Protein AF-A0A6B3IGU4-F1 (afdb_monomer_lite)

Radius of gyration: 17.02 Å; chains: 1; bounding box: 38×42×51 Å

Foldseek 3Di:
DQDPVNVVVVVLVVQQDKDKDKDKDFDPDCVQVVVVVVVVVVLVVCQCWDWDQDPNRIKTWRGWAWDDADAAPDKTKTWTWIQDPPRATQTWIWMWDGHDRMIMIMIMHGRSSNPGDVDDDHHPRVVRHVVRVVSD

Secondary structure (DSSP, 8-state):
---HHHHHHHHHHHH--EEEEEEEEE-STTHHHHHHHHHHHHHHHTTT-EEEEETTEEEEEEEEEEE----SSEEEEEEEEEE-GGG-EEEEEEEEEEETTEEEEEEEEEHHHHSSS-------HHHHHHHHHHH-

pLDDT: mean 90.62, std 10.35, range [51.12, 98.44]

Sequence (136 aa):
DLTDGAAEDVLKAAFDVTSTFIALHSYEGTAGPDTFAALKKAAGECAGGFTATIAGEPQKVVSLTEEKVTGGDESAAWTVTAMGDGDDRVPTKLVALRKEGTVATFYSVNLAAMAGESMKFPVPAEVVAAQAKKLG

Structure (mmCIF, N/CA/C/O backbone):
data_AF-A0A6B3IGU4-F1
#
_entry.id   AF-A0A6B3IGU4-F1
#
loop_
_atom_site.group_PDB
_atom_site.id
_atom_site.type_symbol
_atom_site.label_atom_id
_atom_site.label_alt_id
_atom_site.label_comp_id
_atom_site.label_asym_id
_atom_site.label_entity_id
_atom_site.label_seq_id
_atom_site.pdbx_PDB_ins_code
_atom_site.Cartn_x
_atom_site.Cartn_y
_atom_site.Cartn_z
_atom_site.occupancy
_atom_site.B_iso_or_equiv
_atom_site.auth_seq_id
_atom_site.auth_comp_id
_atom_site.auth_asym_id
_atom_site.auth_atom_id
_atom_site.pdbx_PDB_model_num
ATOM 1 N N . ASP A 1 1 ? 10.093 -29.414 -28.852 1.00 51.12 1 ASP A N 1
ATOM 2 C CA . ASP A 1 1 ? 10.943 -28.377 -29.440 1.00 51.12 1 ASP A CA 1
ATOM 3 C C . ASP A 1 1 ? 10.228 -27.055 -29.229 1.00 51.12 1 ASP A C 1
ATOM 5 O O . ASP A 1 1 ? 9.249 -26.782 -29.914 1.00 51.12 1 ASP A O 1
ATOM 9 N N . LEU A 1 2 ? 10.556 -26.361 -28.140 1.00 52.22 2 LEU A N 1
ATOM 10 C CA . LEU A 1 2 ? 10.029 -25.024 -27.872 1.00 52.22 2 LEU A CA 1
ATOM 11 C C . LEU A 1 2 ? 11.107 -24.075 -28.376 1.00 52.22 2 LEU A C 1
ATOM 13 O O . LEU A 1 2 ? 12.216 -24.097 -27.857 1.00 52.22 2 LEU A O 1
ATOM 17 N N . THR A 1 3 ? 10.804 -23.299 -29.413 1.00 61.41 3 THR A N 1
ATOM 18 C CA . THR A 1 3 ? 11.662 -22.186 -29.834 1.00 61.41 3 THR A CA 1
ATOM 19 C C . THR A 1 3 ? 11.873 -21.262 -28.635 1.00 61.41 3 THR A C 1
ATOM 21 O O . THR A 1 3 ? 10.895 -21.013 -27.932 1.00 61.41 3 THR A O 1
ATOM 24 N N . ASP A 1 4 ? 13.085 -20.751 -28.411 1.00 67.19 4 ASP A N 1
ATOM 25 C CA . ASP A 1 4 ? 13.481 -20.053 -27.170 1.00 67.19 4 ASP A CA 1
ATOM 26 C C . ASP A 1 4 ? 12.445 -19.036 -26.643 1.00 67.19 4 ASP A C 1
ATOM 28 O O . ASP A 1 4 ? 12.115 -19.059 -25.460 1.00 67.19 4 ASP A O 1
ATOM 32 N N . GLY A 1 5 ? 11.803 -18.249 -27.517 1.00 67.88 5 GLY A N 1
ATOM 33 C CA . GLY A 1 5 ? 10.752 -17.301 -27.108 1.00 67.88 5 GLY A CA 1
ATOM 34 C C . GLY A 1 5 ? 9.492 -17.938 -26.491 1.00 67.88 5 GLY A C 1
ATOM 35 O O . GLY A 1 5 ? 8.912 -17.392 -25.561 1.00 67.88 5 GLY A O 1
ATOM 36 N N . ALA A 1 6 ? 9.088 -19.135 -26.927 1.00 74.44 6 ALA A N 1
ATOM 37 C CA . ALA A 1 6 ? 7.947 -19.847 -26.340 1.00 74.44 6 ALA A CA 1
ATOM 38 C C . ALA A 1 6 ? 8.273 -20.425 -24.952 1.00 74.44 6 ALA A C 1
ATOM 40 O O . ALA A 1 6 ? 7.376 -20.598 -24.129 1.00 74.44 6 ALA A O 1
ATOM 41 N N . ALA A 1 7 ? 9.545 -20.734 -24.684 1.00 77.94 7 ALA A N 1
ATOM 42 C CA . ALA A 1 7 ? 9.984 -21.166 -23.361 1.00 77.94 7 ALA A CA 1
ATOM 43 C C . ALA A 1 7 ? 10.017 -19.988 -22.371 1.00 77.94 7 ALA A C 1
ATOM 45 O O . ALA A 1 7 ? 9.580 -20.143 -21.229 1.00 77.94 7 ALA A O 1
ATOM 46 N N . GLU A 1 8 ? 10.462 -18.809 -22.815 1.00 74.12 8 GLU A N 1
ATOM 47 C CA . GLU A 1 8 ? 10.453 -17.576 -22.016 1.00 74.12 8 GLU A CA 1
ATOM 48 C C . GLU A 1 8 ? 9.030 -17.130 -21.653 1.00 74.12 8 GLU A C 1
ATOM 50 O O . GLU A 1 8 ? 8.762 -16.834 -20.487 1.00 74.12 8 GLU A O 1
ATOM 55 N N . ASP A 1 9 ? 8.091 -17.157 -22.601 1.00 78.31 9 ASP A N 1
ATOM 56 C CA . ASP A 1 9 ? 6.694 -16.777 -22.349 1.00 78.31 9 ASP A CA 1
ATOM 57 C C . ASP A 1 9 ? 6.001 -17.715 -21.348 1.00 78.31 9 ASP A C 1
ATOM 59 O O . ASP A 1 9 ? 5.285 -17.266 -20.449 1.00 78.31 9 ASP A O 1
ATOM 63 N N . VAL A 1 10 ? 6.244 -19.026 -21.457 1.00 82.00 10 VAL A N 1
ATOM 64 C CA . VAL A 1 10 ? 5.721 -20.017 -20.502 1.00 82.00 10 VAL A CA 1
ATOM 65 C C . VAL A 1 10 ? 6.303 -19.790 -19.107 1.00 82.00 10 VAL A C 1
ATOM 67 O O . VAL A 1 10 ? 5.578 -19.896 -18.115 1.00 82.00 10 VAL A O 1
ATOM 70 N N . LEU A 1 11 ? 7.589 -19.446 -19.016 1.00 77.56 11 LEU A N 1
ATOM 71 C CA . LEU A 1 11 ? 8.236 -19.144 -17.744 1.00 77.56 11 LEU A CA 1
ATOM 72 C C . LEU A 1 11 ? 7.666 -17.866 -17.113 1.00 77.56 11 LEU A C 1
ATOM 74 O O . LEU A 1 11 ? 7.335 -17.870 -15.928 1.00 77.56 11 LEU A O 1
ATOM 78 N N . LYS A 1 12 ? 7.479 -16.800 -17.901 1.00 74.62 12 LYS A N 1
ATOM 79 C CA . LYS A 1 12 ? 6.842 -15.553 -17.446 1.00 74.62 12 LYS A CA 1
ATOM 80 C C . LYS A 1 12 ? 5.432 -15.805 -16.923 1.00 74.62 12 LYS A C 1
ATOM 82 O O . LYS A 1 12 ? 5.109 -15.364 -15.825 1.00 74.62 12 LYS A O 1
ATOM 87 N N . ALA A 1 13 ? 4.624 -16.565 -17.661 1.00 80.75 13 ALA A N 1
ATOM 88 C CA . ALA A 1 13 ? 3.275 -16.926 -17.236 1.00 80.75 13 ALA A CA 1
ATOM 89 C C . ALA A 1 13 ? 3.271 -17.749 -15.936 1.00 80.75 13 ALA A C 1
ATOM 91 O O . ALA A 1 13 ? 2.414 -17.546 -15.081 1.00 80.75 13 ALA A O 1
ATOM 92 N N . ALA A 1 14 ? 4.243 -18.647 -15.750 1.00 82.50 14 ALA A N 1
ATOM 93 C CA . ALA A 1 14 ? 4.374 -19.420 -14.515 1.00 82.50 14 ALA A CA 1
ATOM 94 C C . ALA A 1 14 ? 4.743 -18.552 -13.295 1.00 82.50 14 ALA A C 1
ATOM 96 O O . ALA A 1 14 ? 4.377 -18.896 -12.170 1.00 82.50 14 ALA A O 1
ATOM 97 N N . PHE A 1 15 ? 5.448 -17.436 -13.509 1.00 83.25 15 PHE A N 1
ATOM 98 C CA . PHE A 1 15 ? 5.829 -16.482 -12.463 1.00 83.25 15 PHE A CA 1
ATOM 99 C C . PHE A 1 15 ? 4.899 -15.268 -12.346 1.00 83.25 15 PHE A C 1
ATOM 101 O O . PHE A 1 15 ? 5.122 -14.430 -11.468 1.00 83.25 15 PHE A O 1
ATOM 108 N N . ASP A 1 16 ? 3.838 -15.179 -13.152 1.00 87.00 16 ASP A N 1
ATOM 109 C CA . ASP A 1 16 ? 2.770 -14.185 -12.995 1.00 87.00 16 ASP A CA 1
ATOM 110 C C . ASP A 1 16 ? 1.884 -14.541 -11.787 1.00 87.00 16 ASP A C 1
ATOM 112 O O . ASP A 1 16 ? 0.722 -14.937 -11.882 1.00 87.00 16 ASP A O 1
ATOM 116 N N . VAL A 1 17 ? 2.498 -14.466 -10.608 1.00 87.31 17 VAL A N 1
ATOM 117 C CA . VAL A 1 17 ? 1.907 -14.802 -9.321 1.00 87.31 17 VAL A CA 1
ATOM 118 C C . VAL A 1 17 ? 2.063 -13.601 -8.406 1.00 87.31 17 VAL A C 1
ATOM 120 O O . VAL A 1 17 ? 3.174 -13.169 -8.084 1.00 87.31 17 VAL A O 1
ATOM 123 N N . THR A 1 18 ? 0.931 -13.078 -7.942 1.00 92.06 18 THR A N 1
ATOM 124 C CA . THR A 1 18 ? 0.903 -12.035 -6.919 1.00 92.06 18 THR A CA 1
ATOM 125 C C . THR A 1 18 ? 0.978 -12.662 -5.534 1.00 92.06 18 THR A C 1
ATOM 127 O O . THR A 1 18 ? 0.104 -13.428 -5.130 1.00 92.06 18 THR A O 1
ATOM 130 N N . SER A 1 19 ? 2.016 -12.301 -4.787 1.00 93.94 19 SER A N 1
ATOM 131 C CA . SER A 1 19 ? 2.146 -12.620 -3.366 1.00 93.94 19 SER A CA 1
ATOM 132 C C . SER A 1 19 ? 1.767 -11.404 -2.533 1.00 93.94 19 SER A C 1
ATOM 134 O O . SER A 1 19 ? 2.233 -10.300 -2.811 1.00 93.94 19 SER A O 1
ATOM 136 N N . THR A 1 20 ? 0.954 -11.607 -1.496 1.00 96.56 20 THR A N 1
ATOM 137 C CA . THR A 1 20 ? 0.505 -10.545 -0.587 1.00 96.56 20 THR A CA 1
ATOM 138 C C . THR A 1 20 ? 0.894 -10.883 0.847 1.00 96.56 20 THR A C 1
ATOM 140 O O . THR A 1 20 ? 0.441 -11.880 1.407 1.00 96.56 20 THR A O 1
ATOM 143 N N . PHE A 1 21 ? 1.700 -10.021 1.457 1.00 97.38 21 PHE A N 1
ATOM 144 C CA . PHE A 1 21 ? 1.951 -10.010 2.891 1.00 97.38 21 PHE A CA 1
ATOM 145 C C . PHE A 1 21 ? 0.900 -9.137 3.578 1.00 97.38 21 PHE A C 1
ATOM 147 O O . PHE A 1 21 ? 0.651 -8.013 3.142 1.00 97.38 21 PHE A O 1
ATOM 154 N N . ILE A 1 22 ? 0.282 -9.653 4.641 1.00 97.44 22 ILE A N 1
ATOM 155 C CA . ILE A 1 22 ? -0.771 -8.964 5.392 1.00 97.44 22 ILE A CA 1
ATOM 156 C C . ILE A 1 22 ? -0.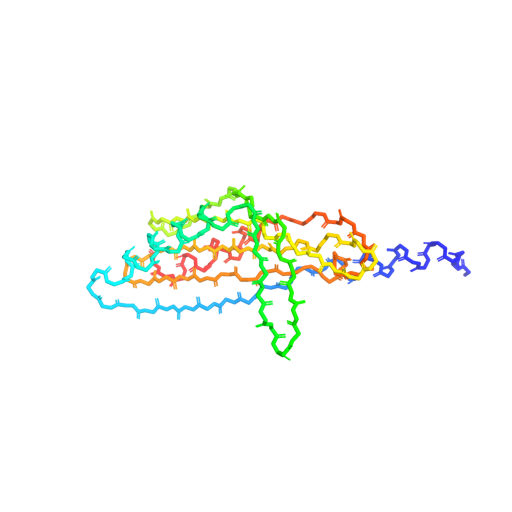299 -8.790 6.830 1.00 97.44 22 ILE A C 1
ATOM 158 O O . ILE A 1 22 ? 0.051 -9.775 7.482 1.00 97.44 22 ILE A O 1
ATOM 162 N N . ALA A 1 23 ? -0.348 -7.563 7.340 1.00 98.00 23 ALA A N 1
ATOM 163 C CA . ALA A 1 23 ? -0.147 -7.280 8.755 1.00 98.00 23 ALA A CA 1
ATOM 164 C C . ALA A 1 23 ? -1.413 -6.666 9.361 1.00 98.00 23 ALA A C 1
ATOM 166 O O . ALA A 1 23 ? -2.048 -5.797 8.763 1.00 98.00 23 ALA A O 1
ATOM 167 N N . LEU A 1 24 ? -1.785 -7.139 10.552 1.00 97.50 24 LEU A N 1
ATOM 168 C CA . LEU A 1 24 ? -2.916 -6.636 11.327 1.00 97.50 24 LEU A CA 1
ATOM 169 C C . LEU A 1 24 ? -2.391 -5.933 12.570 1.00 97.50 24 LEU A C 1
ATOM 171 O O . LEU A 1 24 ? -1.648 -6.521 13.355 1.00 97.50 24 LEU A O 1
ATOM 175 N N . HIS A 1 25 ? -2.805 -4.686 12.747 1.00 97.06 25 HIS A N 1
ATOM 176 C CA . HIS A 1 25 ? -2.406 -3.848 13.865 1.00 97.06 25 HIS A CA 1
ATOM 177 C C . HIS A 1 25 ? -3.662 -3.429 14.622 1.00 97.06 25 HIS A C 1
ATOM 179 O O . HIS A 1 25 ? -4.481 -2.672 14.101 1.00 97.06 25 HIS A O 1
ATOM 185 N N . SER A 1 26 ? -3.836 -3.949 15.832 1.00 96.25 26 SER A N 1
ATOM 186 C CA . SER A 1 26 ? -4.951 -3.580 16.703 1.00 96.25 26 SER A CA 1
ATOM 187 C C . SER A 1 26 ? -4.535 -2.444 17.624 1.00 96.25 26 SER A C 1
ATOM 189 O O . SER A 1 26 ? -3.495 -2.521 18.278 1.00 96.25 26 SER A O 1
ATOM 191 N N . TYR A 1 27 ? -5.358 -1.403 17.675 1.00 96.38 27 TYR A N 1
ATOM 192 C CA . TYR A 1 27 ? -5.131 -0.223 18.494 1.00 96.38 27 TYR A CA 1
ATOM 193 C C . TYR A 1 27 ? -6.292 0.008 19.457 1.00 96.38 27 TYR A C 1
ATOM 195 O O . TYR A 1 27 ? -7.442 -0.328 19.168 1.00 96.38 27 TYR A O 1
ATOM 203 N N . GLU A 1 28 ? -5.986 0.637 20.587 1.00 93.50 28 GLU A N 1
ATOM 204 C CA . GLU A 1 28 ? -6.983 1.108 21.544 1.00 93.50 28 GLU A CA 1
ATOM 205 C C . GLU A 1 28 ? -7.417 2.545 21.226 1.00 93.50 28 GLU A C 1
ATOM 207 O O . GLU A 1 28 ? -6.639 3.360 20.719 1.00 93.50 28 GLU A O 1
ATOM 212 N N . GLY A 1 29 ? -8.668 2.873 21.557 1.00 92.56 29 GLY A N 1
ATOM 213 C CA . GLY A 1 29 ? -9.205 4.227 21.419 1.00 92.56 29 GLY A CA 1
ATOM 214 C C . GLY A 1 29 ? -9.089 4.778 19.994 1.00 92.56 29 GLY A C 1
ATOM 215 O O . GLY A 1 29 ? -9.463 4.120 19.024 1.00 92.56 29 GLY A O 1
ATOM 216 N N . THR A 1 30 ? -8.583 6.006 19.865 1.00 92.62 30 THR A N 1
ATOM 217 C CA . THR A 1 30 ? -8.459 6.695 18.569 1.00 92.62 30 THR A CA 1
ATOM 218 C C . THR A 1 30 ? -7.187 6.341 17.804 1.00 92.62 30 THR A C 1
ATOM 220 O O . THR A 1 30 ? -7.070 6.714 16.640 1.00 92.62 30 THR A O 1
ATOM 223 N N . ALA A 1 31 ? -6.256 5.578 18.390 1.00 96.56 31 ALA A N 1
ATOM 224 C CA . ALA A 1 31 ? -4.954 5.334 17.772 1.00 96.56 31 ALA A CA 1
ATOM 225 C C . ALA A 1 31 ? -5.050 4.569 16.437 1.00 96.56 31 ALA A C 1
ATOM 227 O O . ALA A 1 31 ? -4.202 4.762 15.569 1.00 96.56 31 ALA A O 1
ATOM 228 N N . GLY A 1 32 ? -6.096 3.761 16.224 1.00 96.06 32 GLY A N 1
ATOM 229 C CA . GLY A 1 32 ? -6.372 3.120 14.932 1.00 96.06 32 GLY A CA 1
ATOM 230 C C . GLY A 1 32 ? -6.734 4.137 13.838 1.00 96.06 32 GLY A C 1
ATOM 231 O O . GLY A 1 32 ? -6.004 4.239 12.848 1.00 96.06 32 GLY A O 1
ATOM 232 N N . PRO A 1 33 ? -7.823 4.919 14.004 1.00 96.31 33 PRO A N 1
ATOM 233 C CA . PRO A 1 33 ? -8.150 6.052 13.132 1.00 96.31 33 PRO A CA 1
ATOM 234 C C . PRO A 1 33 ? -6.988 7.024 12.894 1.00 96.31 33 PRO A C 1
ATOM 236 O O . PRO A 1 33 ? -6.705 7.356 11.741 1.00 96.31 33 PRO A O 1
ATOM 239 N N . ASP A 1 34 ? -6.275 7.416 13.950 1.00 97.38 34 ASP A N 1
ATOM 240 C CA . ASP A 1 34 ? -5.153 8.356 13.863 1.00 97.38 34 ASP A CA 1
ATOM 241 C C . ASP A 1 34 ? -3.991 7.766 13.048 1.00 97.38 34 ASP A C 1
ATOM 243 O O . ASP A 1 34 ? -3.441 8.436 12.171 1.00 97.38 34 ASP A O 1
ATOM 247 N N . THR A 1 35 ? -3.665 6.484 13.258 1.00 97.44 35 THR A N 1
ATOM 248 C CA . THR A 1 35 ? -2.637 5.775 12.476 1.00 97.44 35 THR A CA 1
ATOM 249 C C . THR A 1 35 ? -3.025 5.688 11.002 1.00 97.44 35 THR A C 1
ATOM 251 O O . THR A 1 35 ? -2.201 5.955 10.126 1.00 97.44 35 THR A O 1
ATOM 254 N N . PHE A 1 36 ? -4.281 5.348 10.702 1.00 97.94 36 PHE A N 1
ATOM 255 C CA . PHE A 1 36 ? -4.758 5.263 9.322 1.00 97.94 36 PHE A CA 1
ATOM 256 C C . PHE A 1 36 ? -4.715 6.629 8.617 1.00 97.94 36 PHE A C 1
ATOM 258 O O . PHE A 1 36 ? -4.271 6.730 7.469 1.00 97.94 36 PHE A O 1
ATOM 265 N N . ALA A 1 37 ? -5.127 7.696 9.305 1.00 97.94 37 ALA A N 1
ATOM 266 C CA . ALA A 1 37 ? -5.051 9.058 8.787 1.00 97.94 37 ALA A CA 1
ATOM 267 C C . ALA A 1 37 ? -3.599 9.504 8.551 1.00 97.94 37 ALA A C 1
ATOM 269 O O . ALA A 1 37 ? -3.293 10.056 7.489 1.00 97.94 37 ALA A O 1
ATOM 270 N N . ALA A 1 38 ? -2.699 9.218 9.496 1.00 98.06 38 ALA A N 1
ATOM 271 C CA . ALA A 1 38 ? -1.277 9.516 9.369 1.00 98.06 38 ALA A CA 1
ATOM 272 C C . ALA A 1 38 ? -0.642 8.781 8.179 1.00 98.06 38 ALA A C 1
ATOM 274 O O . ALA A 1 38 ? 0.112 9.391 7.422 1.00 98.06 38 ALA A O 1
ATOM 275 N N . LEU A 1 39 ? -1.000 7.512 7.957 1.00 96.75 39 LEU A N 1
ATOM 276 C CA . LEU A 1 39 ? -0.521 6.737 6.812 1.00 96.75 39 LEU A CA 1
ATOM 277 C C . LEU A 1 39 ? -0.965 7.352 5.476 1.00 96.75 39 LEU A C 1
ATOM 279 O O . LEU A 1 39 ? -0.137 7.525 4.583 1.00 96.75 39 LEU A O 1
ATOM 283 N N . LYS A 1 40 ? -2.243 7.740 5.345 1.00 97.81 40 LYS A N 1
ATOM 284 C CA . LYS A 1 40 ? -2.742 8.436 4.141 1.00 97.81 40 LYS A CA 1
ATOM 285 C C . LYS A 1 40 ? -2.010 9.759 3.907 1.00 97.81 40 LYS A C 1
ATOM 287 O O . LYS A 1 40 ? -1.614 10.050 2.781 1.00 97.81 40 LYS A O 1
ATOM 292 N N . LYS A 1 41 ? -1.808 10.547 4.969 1.00 98.12 41 LYS A N 1
ATOM 293 C CA . LYS A 1 41 ? -1.068 11.814 4.897 1.00 98.12 41 LYS A CA 1
ATOM 294 C C . LYS A 1 41 ? 0.360 11.590 4.403 1.00 98.12 41 LYS A C 1
ATOM 296 O O . LYS A 1 41 ? 0.781 12.262 3.468 1.00 98.12 41 LYS A O 1
ATOM 301 N N . ALA A 1 42 ? 1.060 10.611 4.975 1.00 97.25 42 ALA A N 1
ATOM 302 C CA . ALA A 1 42 ? 2.415 10.258 4.571 1.00 97.25 42 ALA A CA 1
ATOM 303 C C . ALA A 1 42 ? 2.476 9.816 3.102 1.00 97.25 42 ALA A C 1
ATOM 305 O O . ALA A 1 42 ? 3.355 10.260 2.372 1.00 97.25 42 ALA A O 1
ATOM 306 N N . ALA A 1 43 ? 1.520 9.008 2.632 1.00 96.56 43 ALA A N 1
ATOM 307 C CA . ALA A 1 43 ? 1.469 8.607 1.227 1.00 96.56 43 ALA A CA 1
ATOM 308 C C . ALA A 1 43 ? 1.326 9.813 0.278 1.00 96.56 43 ALA A C 1
ATOM 310 O O . ALA A 1 43 ? 1.989 9.854 -0.757 1.00 96.56 43 ALA A O 1
ATOM 311 N N . GLY A 1 44 ? 0.520 10.813 0.655 1.00 97.00 44 GLY A N 1
ATOM 312 C CA . GLY A 1 44 ? 0.395 12.068 -0.091 1.00 97.00 44 GLY A CA 1
ATOM 313 C C . GLY A 1 44 ? 1.672 12.916 -0.068 1.00 97.00 44 GLY A C 1
ATOM 314 O O . GLY A 1 44 ? 2.099 13.417 -1.106 1.00 97.00 44 GLY A O 1
ATOM 315 N N . GLU A 1 45 ? 2.321 13.041 1.090 1.00 97.81 45 GLU A N 1
ATOM 316 C CA . GLU A 1 45 ? 3.592 13.771 1.235 1.00 97.81 45 GLU A CA 1
ATOM 317 C C . GLU A 1 45 ? 4.741 13.093 0.471 1.00 97.81 45 GLU A C 1
ATOM 319 O O . GLU A 1 45 ? 5.599 13.769 -0.097 1.00 97.81 45 GLU A O 1
ATOM 324 N N . CYS A 1 46 ? 4.729 11.762 0.396 1.00 97.06 46 CYS A N 1
ATOM 325 C CA . CYS A 1 46 ? 5.710 10.953 -0.324 1.00 97.06 46 CYS A CA 1
ATOM 326 C C . CYS A 1 46 ? 5.366 10.728 -1.807 1.00 97.06 46 CYS A C 1
ATOM 328 O O . CYS A 1 46 ? 6.116 10.032 -2.494 1.00 97.06 46 CYS A O 1
ATOM 330 N N . ALA A 1 47 ? 4.273 11.298 -2.331 1.00 97.00 47 ALA A N 1
ATOM 331 C CA . ALA A 1 47 ? 3.778 11.008 -3.682 1.00 97.00 47 ALA A CA 1
ATOM 332 C C . ALA A 1 47 ? 4.814 11.260 -4.793 1.00 97.00 47 ALA A C 1
ATOM 334 O O . ALA A 1 47 ? 4.870 10.511 -5.770 1.00 97.00 47 ALA A O 1
ATOM 335 N N . GLY A 1 48 ? 5.669 12.274 -4.612 1.00 95.56 48 GLY A N 1
ATOM 336 C CA . GLY A 1 48 ? 6.753 12.634 -5.534 1.00 95.56 48 GLY A CA 1
ATOM 337 C C . GLY A 1 48 ? 7.996 11.736 -5.472 1.00 95.56 48 GLY A C 1
ATOM 338 O O . GLY A 1 48 ? 8.962 12.000 -6.187 1.00 95.56 48 GLY A O 1
ATOM 339 N N . GLY A 1 49 ? 7.985 10.699 -4.633 1.00 96.31 49 GLY A N 1
ATOM 340 C CA . GLY A 1 49 ? 9.116 9.805 -4.418 1.00 96.31 49 GLY A CA 1
ATOM 341 C C . GLY A 1 49 ? 10.028 10.231 -3.267 1.00 96.31 49 GLY A C 1
ATOM 342 O O . GLY A 1 49 ? 9.938 11.330 -2.722 1.00 96.31 49 GLY A O 1
ATOM 343 N N . PHE A 1 50 ? 10.900 9.311 -2.872 1.00 96.75 50 PHE A N 1
ATOM 344 C CA . PHE A 1 50 ? 11.876 9.467 -1.798 1.00 96.75 50 PHE A CA 1
ATOM 345 C C . PHE A 1 50 ? 12.970 8.402 -1.940 1.00 96.75 50 PHE A C 1
ATOM 347 O O . PHE A 1 50 ? 12.801 7.404 -2.639 1.00 96.75 50 PHE A O 1
ATOM 354 N N . THR A 1 51 ? 14.088 8.581 -1.244 1.00 96.31 51 THR A N 1
ATOM 355 C CA . THR A 1 51 ? 15.110 7.536 -1.102 1.00 96.31 51 THR A CA 1
ATOM 356 C C . THR A 1 51 ? 15.069 7.007 0.324 1.00 96.31 51 THR A C 1
ATOM 358 O O . THR A 1 51 ? 15.051 7.796 1.268 1.00 96.31 51 THR A O 1
ATOM 361 N N . ALA A 1 52 ? 15.062 5.686 0.485 1.00 92.94 52 ALA A N 1
ATOM 362 C CA . ALA A 1 52 ? 15.127 5.022 1.783 1.00 92.94 52 ALA A CA 1
ATOM 363 C C . ALA A 1 52 ? 16.273 4.010 1.804 1.00 92.94 52 ALA A C 1
ATOM 365 O O . ALA A 1 52 ? 16.571 3.398 0.787 1.00 92.94 52 ALA A O 1
ATOM 366 N N . THR A 1 53 ? 16.901 3.803 2.958 1.00 94.62 53 THR A N 1
ATOM 367 C CA . THR A 1 53 ? 17.899 2.740 3.131 1.00 94.62 53 THR A CA 1
ATOM 368 C C . THR A 1 53 ? 17.204 1.469 3.608 1.00 94.62 53 THR A C 1
ATOM 370 O O . THR A 1 53 ? 16.645 1.446 4.705 1.00 94.62 53 THR A O 1
ATOM 373 N N . ILE A 1 54 ? 17.242 0.411 2.801 1.00 88.62 54 ILE A N 1
ATOM 374 C CA . ILE A 1 54 ? 16.640 -0.891 3.099 1.00 88.62 54 ILE A CA 1
ATOM 375 C C . ILE A 1 54 ? 17.768 -1.916 3.181 1.00 88.62 54 ILE A C 1
ATOM 377 O O . ILE A 1 54 ? 18.526 -2.082 2.235 1.00 88.62 54 ILE A O 1
ATOM 381 N N . ALA A 1 55 ? 17.899 -2.587 4.329 1.00 91.94 55 ALA A N 1
ATOM 382 C CA . ALA A 1 55 ? 18.958 -3.574 4.576 1.00 91.94 55 ALA A CA 1
ATOM 383 C C . ALA A 1 55 ? 20.392 -3.062 4.290 1.00 91.94 55 ALA A C 1
ATOM 385 O O . ALA A 1 55 ? 21.264 -3.831 3.908 1.00 91.94 55 ALA A O 1
ATOM 386 N N . GLY A 1 56 ? 20.635 -1.764 4.502 1.00 93.81 56 GLY A N 1
ATOM 387 C CA . GLY A 1 56 ? 21.930 -1.119 4.258 1.00 93.81 56 GLY A CA 1
ATOM 388 C C . GLY A 1 56 ? 22.083 -0.500 2.867 1.00 93.81 56 GLY A C 1
ATOM 389 O O . GLY A 1 56 ? 22.952 0.349 2.695 1.00 93.81 56 GLY A O 1
ATOM 390 N N . GLU A 1 57 ? 21.195 -0.819 1.924 1.00 93.06 57 GLU A N 1
ATOM 391 C CA . GLU A 1 57 ? 21.275 -0.344 0.541 1.00 93.06 57 GLU A CA 1
ATOM 392 C C . GLU A 1 57 ? 20.270 0.785 0.258 1.00 93.06 57 GLU A C 1
ATOM 394 O O . GLU A 1 57 ? 19.126 0.736 0.728 1.00 93.06 57 GLU A O 1
ATOM 399 N N . PRO A 1 58 ? 20.657 1.834 -0.491 1.00 93.50 58 PRO A N 1
ATOM 400 C CA . PRO A 1 58 ? 19.733 2.884 -0.893 1.00 93.50 58 PRO A CA 1
ATOM 401 C C . PRO A 1 58 ? 18.742 2.366 -1.945 1.00 93.50 58 PRO A C 1
ATOM 403 O O . PRO A 1 58 ? 19.114 2.018 -3.059 1.00 93.50 58 PRO A O 1
ATOM 406 N N . GLN A 1 59 ? 17.456 2.402 -1.616 1.00 93.56 59 GLN A N 1
ATOM 407 C CA . GLN A 1 59 ? 16.341 2.109 -2.510 1.00 93.56 59 GLN A CA 1
ATOM 408 C C . GLN A 1 59 ? 15.659 3.424 -2.905 1.00 93.56 59 GLN A C 1
ATOM 410 O O . GLN A 1 59 ? 15.191 4.182 -2.045 1.00 93.56 59 GLN A O 1
ATOM 415 N N . LYS A 1 60 ? 15.573 3.707 -4.207 1.00 95.94 60 LYS A N 1
ATOM 416 C CA . LYS A 1 60 ? 14.885 4.900 -4.716 1.00 95.94 60 LYS A CA 1
ATOM 417 C C . LYS A 1 60 ? 13.436 4.578 -5.062 1.00 95.94 60 LYS A C 1
ATOM 419 O O . LYS A 1 60 ? 13.173 3.820 -5.989 1.00 95.94 60 LYS A O 1
ATOM 424 N N . VAL A 1 61 ? 12.502 5.223 -4.376 1.00 95.75 61 VAL A N 1
ATOM 425 C CA . VAL A 1 61 ? 11.082 5.263 -4.735 1.00 95.75 61 VAL A CA 1
ATOM 426 C C . VAL A 1 61 ? 10.837 6.509 -5.577 1.00 95.75 61 VAL A C 1
ATOM 428 O O . VAL A 1 61 ? 11.174 7.617 -5.170 1.00 95.75 61 VAL A O 1
ATOM 431 N N . VAL A 1 62 ? 10.269 6.348 -6.768 1.00 96.12 62 VAL A N 1
ATOM 432 C CA . VAL A 1 62 ? 10.057 7.455 -7.716 1.00 96.12 62 VAL A CA 1
ATOM 433 C C . VAL A 1 62 ? 8.642 8.004 -7.701 1.00 96.12 62 VAL A C 1
ATOM 435 O O . VAL A 1 62 ? 8.443 9.143 -8.111 1.00 96.12 62 VAL A O 1
ATOM 438 N N . SER A 1 63 ? 7.664 7.219 -7.255 1.00 96.06 63 SER A N 1
ATOM 439 C CA . SER A 1 63 ? 6.292 7.700 -7.120 1.00 96.06 63 SER A CA 1
ATOM 440 C C . SER A 1 63 ? 5.447 6.817 -6.217 1.00 96.06 63 SER A C 1
ATOM 442 O O . SER A 1 63 ? 5.672 5.607 -6.103 1.00 96.06 63 SER A O 1
ATOM 444 N N . LEU A 1 64 ? 4.433 7.436 -5.616 1.00 97.50 64 LEU A N 1
ATOM 445 C CA . LEU A 1 64 ? 3.274 6.753 -5.057 1.00 97.50 64 LEU A CA 1
ATOM 446 C C . LEU A 1 64 ? 2.037 7.275 -5.782 1.00 97.50 64 LEU A C 1
ATOM 448 O O . LEU A 1 64 ? 1.765 8.472 -5.777 1.00 97.50 64 LEU A O 1
ATOM 452 N N . THR A 1 65 ? 1.306 6.384 -6.443 1.00 96.81 65 THR A N 1
ATOM 453 C CA . THR A 1 65 ? 0.079 6.726 -7.177 1.00 96.81 65 THR A CA 1
ATOM 454 C C . THR A 1 65 ? -1.109 6.078 -6.497 1.00 96.81 65 THR A C 1
ATOM 456 O O . THR A 1 65 ? -1.078 4.873 -6.268 1.00 96.81 65 THR A O 1
ATOM 459 N N . GLU A 1 66 ? -2.142 6.852 -6.175 1.00 97.38 66 GLU A N 1
ATOM 460 C CA . GLU A 1 66 ? -3.366 6.313 -5.577 1.00 97.38 66 GLU A CA 1
ATOM 461 C C . GLU A 1 66 ? -4.061 5.305 -6.498 1.00 97.38 66 GLU A C 1
ATOM 463 O O . GLU A 1 66 ? -4.114 5.460 -7.719 1.00 97.38 66 GLU A O 1
ATOM 468 N N . GLU A 1 67 ? -4.617 4.274 -5.879 1.00 97.56 67 GLU A N 1
ATOM 469 C CA . GLU A 1 67 ? -5.370 3.201 -6.511 1.00 97.56 67 GLU A CA 1
ATOM 470 C C . GLU A 1 67 ? -6.745 3.081 -5.854 1.00 97.56 67 GLU A C 1
ATOM 472 O O . GLU A 1 67 ? -6.957 3.462 -4.699 1.00 97.56 67 GLU A O 1
ATOM 477 N N . LYS A 1 68 ? -7.698 2.501 -6.584 1.00 95.38 68 LYS A N 1
ATOM 478 C CA . LYS A 1 68 ? -9.036 2.249 -6.043 1.00 95.38 68 LYS A CA 1
ATOM 479 C C . LYS A 1 68 ? -9.058 0.945 -5.259 1.00 95.38 68 LYS A C 1
ATOM 481 O O . LYS A 1 68 ? -8.612 -0.092 -5.743 1.00 95.38 68 LYS A O 1
ATOM 486 N N . VAL A 1 69 ? -9.650 0.993 -4.073 1.00 95.94 69 VAL A N 1
ATOM 487 C CA . VAL A 1 69 ? -9.912 -0.177 -3.238 1.00 95.94 69 VAL A CA 1
ATOM 488 C C . VAL A 1 69 ? -11.112 0.098 -2.336 1.00 95.94 69 VAL A C 1
ATOM 490 O O . VAL A 1 69 ? -11.422 1.252 -2.040 1.00 95.94 69 VAL A O 1
ATOM 493 N N . THR A 1 70 ? -11.778 -0.961 -1.895 1.00 94.06 70 THR A N 1
ATOM 494 C CA . THR A 1 70 ? -12.883 -0.899 -0.936 1.00 94.06 70 THR A CA 1
ATOM 495 C C . THR A 1 70 ? -12.701 -1.973 0.128 1.00 94.06 70 THR A C 1
ATOM 497 O O . THR A 1 70 ? -12.324 -3.099 -0.200 1.00 94.06 70 THR A O 1
ATOM 500 N N . GLY A 1 71 ? -13.021 -1.659 1.380 1.00 91.75 71 GLY A N 1
ATOM 501 C CA . GLY A 1 71 ? -13.039 -2.614 2.487 1.00 91.75 71 GLY A CA 1
ATOM 502 C C . GLY A 1 71 ? -12.974 -1.907 3.839 1.00 91.75 71 GLY A C 1
ATOM 503 O O . GLY A 1 71 ? -12.466 -0.795 3.926 1.00 91.75 71 GLY A O 1
ATOM 504 N N . GLY A 1 72 ? -13.473 -2.556 4.892 1.00 93.44 72 GLY A N 1
ATOM 505 C CA . GLY A 1 72 ? -13.530 -1.959 6.228 1.00 93.44 72 GLY A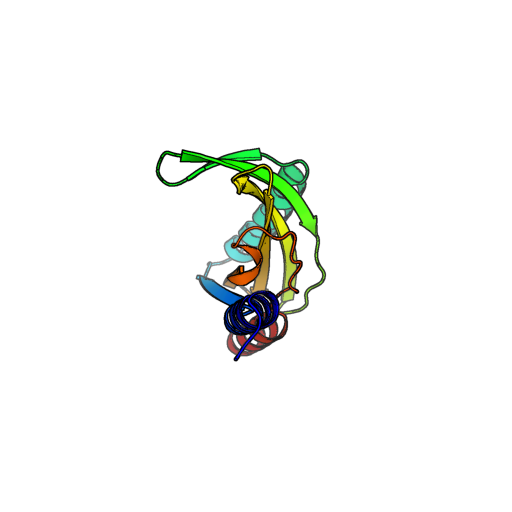 CA 1
ATOM 506 C C . GLY A 1 72 ? -14.449 -0.734 6.299 1.00 93.44 72 GLY A C 1
ATOM 507 O O . GLY A 1 72 ? -15.352 -0.575 5.479 1.00 93.44 72 GLY A O 1
ATOM 508 N N . ASP A 1 73 ? -14.211 0.118 7.294 1.00 95.81 73 ASP A N 1
ATOM 509 C CA . ASP A 1 73 ? -14.877 1.418 7.443 1.00 95.81 73 ASP A CA 1
ATOM 510 C C . ASP A 1 73 ? -14.217 2.475 6.544 1.00 95.81 73 ASP A C 1
ATOM 512 O O . ASP A 1 73 ? -14.875 3.377 6.029 1.00 95.81 73 ASP A O 1
ATOM 516 N N . GLU A 1 74 ? -12.902 2.357 6.357 1.00 96.62 74 GLU A N 1
ATOM 517 C CA . GLU A 1 74 ? -12.105 3.183 5.458 1.00 96.62 74 GLU A CA 1
ATOM 518 C C . GLU A 1 74 ? -11.037 2.330 4.773 1.00 96.62 74 GLU A C 1
ATOM 520 O O . GLU A 1 74 ? -10.471 1.421 5.380 1.00 96.62 74 GLU A O 1
ATOM 525 N N . SER A 1 75 ? -10.689 2.672 3.533 1.00 97.69 75 SER A N 1
ATOM 526 C CA . SER A 1 75 ? -9.607 2.018 2.801 1.00 97.69 75 SER A CA 1
ATOM 527 C C . SER A 1 75 ? -8.884 2.979 1.869 1.00 97.69 75 SER A C 1
ATOM 529 O O . SER A 1 75 ? -9.478 3.926 1.358 1.00 97.69 75 SER A O 1
ATOM 531 N N . ALA A 1 76 ? -7.603 2.717 1.639 1.00 98.25 76 ALA A 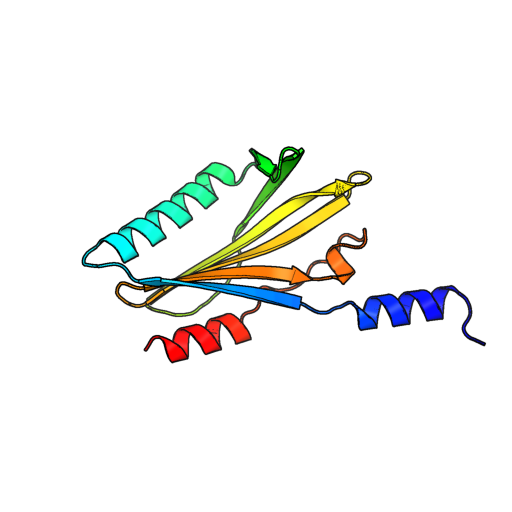N 1
ATOM 532 C CA . ALA A 1 76 ? -6.765 3.431 0.690 1.00 98.25 76 ALA A CA 1
ATOM 533 C C . ALA A 1 76 ? -5.753 2.461 0.072 1.00 98.25 76 ALA A C 1
ATOM 535 O O . ALA A 1 76 ? -5.323 1.502 0.717 1.00 98.25 76 ALA A O 1
ATOM 536 N N . ALA A 1 77 ? -5.391 2.689 -1.185 1.00 98.38 77 ALA A N 1
ATOM 537 C CA . ALA A 1 77 ? -4.409 1.879 -1.886 1.00 98.38 77 ALA A CA 1
ATOM 538 C C . ALA A 1 77 ? -3.499 2.755 -2.734 1.00 98.38 77 ALA A C 1
ATOM 540 O O . ALA A 1 77 ? -3.899 3.823 -3.195 1.00 98.38 77 ALA A O 1
ATOM 541 N N . TRP A 1 78 ? -2.283 2.268 -2.955 1.00 98.25 78 TRP A N 1
ATOM 542 C CA . TRP A 1 78 ? -1.271 2.937 -3.749 1.00 98.25 78 TRP A CA 1
ATOM 543 C C . TRP A 1 78 ? -0.455 1.931 -4.552 1.00 98.25 78 TRP A C 1
ATOM 545 O O . TRP A 1 78 ? -0.129 0.839 -4.079 1.00 98.25 78 TRP A O 1
ATOM 555 N N . THR A 1 79 ? -0.054 2.340 -5.749 1.00 97.00 79 THR A N 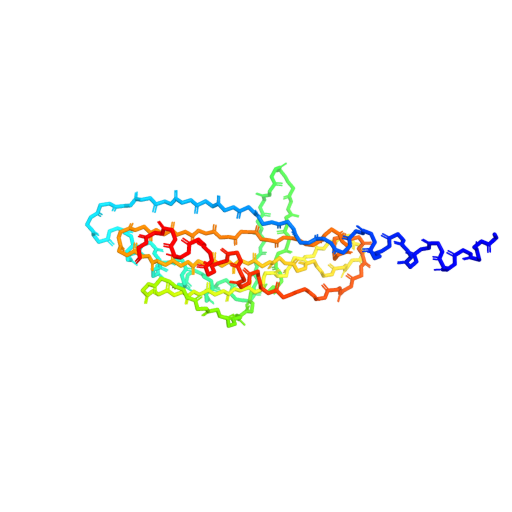1
ATOM 556 C CA . THR A 1 79 ? 1.109 1.782 -6.432 1.00 97.00 79 THR A CA 1
ATOM 557 C C . THR A 1 79 ? 2.339 2.562 -6.008 1.00 97.00 79 THR A C 1
ATOM 559 O O . THR A 1 79 ? 2.470 3.739 -6.344 1.00 97.00 79 THR A O 1
ATOM 562 N N . VAL A 1 80 ? 3.248 1.897 -5.305 1.00 95.69 80 VAL A N 1
ATOM 563 C CA . VAL A 1 80 ? 4.600 2.395 -5.044 1.00 95.69 80 VAL A CA 1
ATOM 564 C C . VAL A 1 80 ? 5.483 1.949 -6.197 1.00 95.69 80 VAL A C 1
ATOM 566 O O . VAL A 1 80 ? 5.523 0.760 -6.500 1.00 95.69 80 VAL A O 1
ATOM 569 N N . THR A 1 81 ? 6.185 2.876 -6.837 1.00 94.00 81 THR A N 1
ATOM 570 C CA . THR A 1 81 ? 7.131 2.544 -7.909 1.00 94.00 81 THR A CA 1
ATOM 571 C C . THR A 1 81 ? 8.547 2.808 -7.428 1.00 94.00 81 THR A C 1
ATOM 573 O O . THR A 1 81 ? 8.881 3.953 -7.121 1.00 94.00 81 THR A O 1
ATOM 576 N N . ALA A 1 82 ? 9.373 1.769 -7.368 1.00 92.50 82 ALA A N 1
ATOM 577 C CA . ALA A 1 82 ? 10.799 1.872 -7.071 1.00 92.50 82 ALA A CA 1
ATOM 57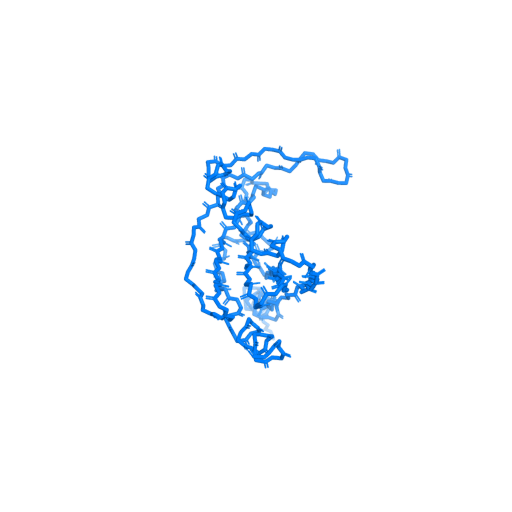8 C C . ALA A 1 82 ? 11.642 1.730 -8.344 1.00 92.50 82 ALA A C 1
ATOM 580 O O . ALA A 1 82 ? 11.173 1.179 -9.340 1.00 92.50 82 ALA A O 1
ATOM 581 N N . MET A 1 83 ? 12.872 2.240 -8.311 1.00 91.31 83 MET A N 1
ATOM 582 C CA . MET A 1 83 ? 13.884 1.911 -9.314 1.00 91.31 83 MET A CA 1
ATOM 583 C C . MET A 1 83 ? 14.499 0.557 -8.970 1.00 91.31 83 MET A C 1
ATOM 585 O O . MET A 1 83 ? 14.981 0.384 -7.852 1.00 91.31 83 MET A O 1
ATOM 589 N N . GLY A 1 84 ? 14.462 -0.369 -9.921 1.00 84.94 84 GLY A N 1
ATOM 590 C CA . GLY A 1 84 ? 15.243 -1.598 -9.913 1.00 84.94 84 GLY A CA 1
ATOM 591 C C . GLY A 1 84 ? 16.554 -1.431 -10.679 1.00 84.94 84 GLY A C 1
ATOM 592 O O . GLY A 1 84 ? 17.003 -0.312 -10.951 1.00 84.94 84 GLY A O 1
ATOM 593 N N . ASP A 1 85 ? 17.155 -2.559 -11.040 1.00 79.50 85 ASP A N 1
ATOM 594 C CA . ASP A 1 85 ? 18.359 -2.591 -11.866 1.00 79.50 85 ASP A CA 1
ATOM 595 C C . ASP A 1 85 ? 18.073 -2.067 -13.284 1.00 79.50 85 ASP A C 1
ATOM 597 O O . ASP A 1 85 ? 16.945 -2.113 -13.764 1.00 79.50 85 ASP A O 1
ATOM 601 N N . GLY A 1 86 ? 19.090 -1.532 -13.966 1.00 78.69 86 GLY A N 1
ATOM 602 C CA . GLY A 1 86 ? 18.973 -1.168 -15.387 1.00 78.69 86 GLY A CA 1
ATOM 603 C C . GLY A 1 86 ? 17.928 -0.093 -15.724 1.00 78.69 86 GLY A C 1
ATOM 604 O O . GLY A 1 86 ? 17.471 -0.046 -16.860 1.00 78.69 86 GLY A O 1
ATOM 605 N N . ASP A 1 87 ? 17.574 0.767 -14.762 1.00 81.69 87 ASP A N 1
ATOM 606 C CA . ASP A 1 87 ? 16.496 1.769 -14.838 1.00 81.69 87 ASP A CA 1
ATOM 607 C C . ASP A 1 87 ? 15.061 1.202 -14.840 1.00 81.69 87 ASP A C 1
ATOM 609 O O . ASP A 1 87 ? 14.094 1.933 -15.108 1.00 81.69 87 ASP A O 1
ATOM 613 N N . ASP A 1 88 ? 14.889 -0.067 -14.466 1.00 86.06 88 ASP A N 1
ATOM 614 C CA . ASP A 1 88 ? 13.571 -0.684 -14.388 1.00 86.06 88 ASP A CA 1
ATOM 615 C C . ASP A 1 88 ? 12.691 -0.035 -13.322 1.00 86.06 88 ASP A C 1
ATOM 617 O O . ASP A 1 88 ? 13.132 0.385 -12.250 1.00 86.06 88 ASP A O 1
ATOM 621 N N . ARG A 1 89 ? 11.392 0.037 -13.617 1.00 88.62 89 ARG A N 1
ATOM 622 C CA . ARG A 1 89 ? 10.383 0.499 -12.665 1.00 88.62 89 ARG A CA 1
ATOM 623 C C . ARG A 1 89 ? 9.665 -0.692 -12.078 1.00 88.62 89 ARG A C 1
ATOM 625 O O . ARG A 1 89 ? 8.904 -1.361 -12.771 1.00 88.62 89 ARG A O 1
ATOM 632 N N . VAL A 1 90 ? 9.859 -0.882 -10.784 1.00 90.31 90 VAL A N 1
ATOM 633 C CA . VAL A 1 90 ? 9.314 -1.998 -10.025 1.00 90.31 90 VAL A CA 1
ATOM 634 C C . VAL A 1 90 ? 8.076 -1.529 -9.259 1.00 90.31 90 VAL A C 1
ATOM 636 O O . VAL A 1 90 ? 8.206 -0.778 -8.284 1.00 90.31 90 VAL A O 1
ATOM 639 N N . PRO A 1 91 ? 6.860 -1.924 -9.678 1.00 93.12 91 PRO A N 1
ATOM 640 C CA . PRO A 1 91 ? 5.651 -1.590 -8.948 1.00 93.12 91 PRO A CA 1
ATOM 641 C C . PRO A 1 91 ? 5.443 -2.528 -7.755 1.00 93.12 91 PRO A C 1
ATOM 643 O O . PRO A 1 91 ? 5.652 -3.735 -7.821 1.00 93.12 91 PRO A O 1
ATOM 646 N N . THR A 1 92 ? 4.942 -1.976 -6.661 1.00 94.50 92 THR A N 1
ATOM 647 C CA . THR A 1 92 ? 4.453 -2.698 -5.483 1.00 94.50 92 THR A CA 1
ATOM 648 C C . THR A 1 92 ? 3.083 -2.142 -5.122 1.00 94.50 92 THR A C 1
ATOM 650 O O . THR A 1 92 ? 2.878 -0.926 -5.169 1.00 94.50 92 THR A O 1
ATOM 653 N N . LYS A 1 93 ? 2.134 -3.001 -4.737 1.00 97.31 93 LYS A N 1
ATOM 654 C CA . LYS A 1 93 ? 0.831 -2.540 -4.239 1.00 97.31 93 LYS A CA 1
ATOM 655 C C . LYS A 1 93 ? 0.852 -2.463 -2.727 1.00 97.31 93 LYS A C 1
ATOM 657 O O . LYS A 1 93 ? 1.073 -3.471 -2.057 1.00 97.31 93 LYS A O 1
ATOM 662 N N . LEU A 1 94 ? 0.575 -1.273 -2.215 1.00 97.94 94 LEU A N 1
ATOM 663 C CA . LEU A 1 94 ? 0.269 -1.051 -0.813 1.00 97.94 94 LEU A CA 1
ATOM 664 C C . LEU A 1 94 ? -1.225 -0.819 -0.666 1.00 97.94 94 LEU A C 1
ATOM 666 O O . LEU A 1 94 ? -1.800 0.004 -1.372 1.00 97.94 94 LEU A O 1
ATOM 670 N N . VAL A 1 95 ? -1.849 -1.516 0.271 1.00 98.44 95 VAL A N 1
ATOM 671 C CA . VAL A 1 95 ? -3.228 -1.252 0.684 1.00 98.44 95 VAL A CA 1
ATOM 672 C C . VAL A 1 95 ? -3.246 -1.071 2.185 1.00 98.44 95 VAL A C 1
ATOM 674 O O . VAL A 1 95 ? -2.567 -1.797 2.907 1.00 98.44 95 VAL A O 1
ATOM 677 N N . ALA A 1 96 ? -4.056 -0.137 2.654 1.00 98.00 96 ALA A N 1
ATOM 678 C CA . ALA A 1 96 ? -4.463 -0.060 4.038 1.00 98.00 96 ALA A CA 1
ATOM 679 C C . ALA A 1 96 ? -5.988 -0.055 4.110 1.00 98.00 96 ALA A C 1
ATOM 681 O O . ALA A 1 96 ? -6.652 0.631 3.332 1.00 98.00 96 ALA A O 1
ATOM 682 N N . LEU A 1 97 ? -6.546 -0.780 5.069 1.00 96.88 97 LEU A N 1
ATOM 683 C CA . LEU A 1 97 ? -7.932 -0.600 5.481 1.00 96.88 97 LEU A CA 1
ATOM 684 C C . LEU A 1 97 ? -7.997 -0.467 6.993 1.00 96.88 97 LEU A C 1
ATOM 686 O O . LEU A 1 97 ? -7.197 -1.066 7.716 1.00 96.88 97 LEU A O 1
ATOM 690 N N . ARG A 1 98 ? -8.973 0.299 7.462 1.00 96.94 98 ARG A N 1
ATOM 691 C CA . ARG A 1 98 ? -9.322 0.402 8.869 1.00 96.94 98 ARG A CA 1
ATOM 692 C C . ARG A 1 98 ? -10.689 -0.219 9.089 1.00 96.94 98 ARG A C 1
ATOM 694 O O . ARG A 1 98 ? -11.636 0.079 8.364 1.00 96.94 98 ARG A O 1
ATOM 701 N N . LYS A 1 99 ? -10.794 -1.041 10.123 1.00 95.88 99 LYS A N 1
ATOM 702 C CA . LYS A 1 99 ? -12.059 -1.528 10.666 1.00 95.88 99 LYS A CA 1
ATOM 703 C C . LYS A 1 99 ? -12.018 -1.320 12.172 1.00 95.88 99 LYS A C 1
ATOM 705 O O . LYS A 1 99 ? -11.146 -1.880 12.836 1.00 95.88 99 LYS A O 1
ATOM 710 N N . GLU A 1 100 ? -12.909 -0.482 12.693 1.00 92.69 100 GLU A N 1
ATOM 711 C CA . GLU A 1 100 ? -12.910 -0.076 14.103 1.00 92.69 100 GLU A CA 1
ATOM 712 C C . GLU A 1 100 ? -11.515 0.428 14.542 1.00 92.69 100 GLU A C 1
ATOM 714 O O . GLU A 1 100 ? -10.957 1.329 13.905 1.00 92.69 100 GLU A O 1
ATOM 719 N N . GLY A 1 101 ? -10.933 -0.152 15.597 1.00 94.94 101 GLY A N 1
ATOM 720 C CA . GLY A 1 101 ? -9.576 0.141 16.071 1.00 94.94 101 GLY A CA 1
ATOM 721 C C . GLY A 1 101 ? -8.458 -0.613 15.340 1.00 94.94 101 GLY A C 1
ATOM 722 O O . GLY A 1 101 ? -7.291 -0.419 15.664 1.00 94.94 101 GLY A O 1
ATOM 723 N N . THR A 1 102 ? -8.766 -1.475 14.367 1.00 97.56 102 THR A N 1
ATOM 724 C CA . THR A 1 102 ? -7.759 -2.263 13.641 1.00 97.56 102 THR A CA 1
ATOM 725 C C . THR A 1 102 ? -7.385 -1.608 12.318 1.00 97.56 102 THR A C 1
ATOM 727 O O . THR A 1 102 ? -8.254 -1.258 11.519 1.00 97.56 102 THR A O 1
ATOM 730 N N . VAL A 1 103 ? -6.083 -1.506 12.051 1.00 98.00 103 VAL A N 1
ATOM 731 C CA . VAL A 1 103 ? -5.526 -1.150 10.742 1.00 98.00 103 VAL A CA 1
ATOM 732 C C . VAL A 1 103 ? -4.875 -2.394 10.147 1.00 98.00 103 VAL A C 1
ATOM 734 O O . VAL A 1 103 ? -3.957 -2.966 10.733 1.00 98.00 103 VAL A O 1
ATOM 737 N N . ALA A 1 104 ? -5.351 -2.824 8.983 1.00 98.12 104 ALA A N 1
ATOM 738 C CA . ALA A 1 104 ? -4.738 -3.895 8.209 1.00 98.12 104 ALA A CA 1
ATOM 739 C C . ALA A 1 104 ? -3.953 -3.299 7.042 1.00 98.12 104 ALA A C 1
ATOM 741 O O . ALA A 1 104 ? -4.488 -2.475 6.297 1.00 98.12 104 ALA A O 1
ATOM 742 N N . THR A 1 105 ? -2.705 -3.727 6.872 1.00 98.25 105 THR A N 1
ATOM 743 C CA . THR A 1 105 ? -1.854 -3.335 5.745 1.00 98.25 105 THR A CA 1
ATOM 744 C C . THR A 1 105 ? -1.559 -4.539 4.861 1.00 98.25 105 THR A C 1
ATOM 746 O O . THR A 1 105 ? -1.411 -5.662 5.343 1.00 98.25 105 THR A O 1
ATOM 749 N N . PHE A 1 106 ? -1.502 -4.303 3.554 1.00 98.38 106 PHE A N 1
ATOM 750 C CA . PHE A 1 106 ? -1.239 -5.315 2.541 1.00 98.38 106 PHE A CA 1
ATOM 751 C C . PHE A 1 106 ? -0.088 -4.819 1.684 1.00 98.38 106 PHE A C 1
ATOM 753 O O . PHE A 1 106 ? -0.180 -3.755 1.073 1.00 98.38 106 PHE A O 1
ATOM 760 N N . TYR A 1 107 ? 0.974 -5.604 1.628 1.00 97.38 107 TYR A N 1
ATOM 761 C CA . TYR A 1 107 ? 2.117 -5.389 0.758 1.00 97.38 107 TYR A CA 1
ATOM 762 C C . TYR A 1 107 ? 2.097 -6.485 -0.297 1.00 97.38 107 TYR A C 1
ATOM 764 O O . TYR A 1 107 ? 2.180 -7.661 0.049 1.00 97.38 107 TYR A O 1
ATOM 772 N N . SER A 1 108 ? 1.933 -6.126 -1.569 1.00 97.12 108 SER A N 1
ATOM 773 C CA . SER A 1 108 ? 1.868 -7.110 -2.650 1.00 97.12 108 SER A CA 1
ATOM 774 C C . SER A 1 108 ? 2.895 -6.850 -3.724 1.00 97.12 108 SER A C 1
ATOM 776 O O . SER A 1 108 ? 3.070 -5.711 -4.162 1.00 97.12 108 SER A O 1
ATOM 778 N N . VAL A 1 109 ? 3.504 -7.937 -4.174 1.00 93.81 109 VAL A N 1
ATOM 779 C CA . VAL A 1 109 ? 4.479 -7.989 -5.261 1.00 93.81 109 VAL A CA 1
ATOM 780 C C . VAL A 1 109 ? 4.045 -9.054 -6.255 1.00 93.81 109 VAL A C 1
ATOM 782 O O . VAL A 1 109 ? 3.385 -10.027 -5.886 1.00 93.81 109 VAL A O 1
ATOM 785 N N . ASN A 1 110 ? 4.411 -8.874 -7.515 1.00 91.19 110 ASN A N 1
ATOM 786 C CA . ASN A 1 110 ? 4.254 -9.886 -8.547 1.00 91.19 110 ASN A CA 1
ATOM 787 C C . ASN A 1 110 ? 5.651 -10.317 -9.002 1.00 91.19 110 ASN A C 1
ATOM 789 O O . ASN A 1 110 ? 6.486 -9.462 -9.292 1.00 91.19 110 ASN A O 1
ATOM 793 N N . LEU A 1 111 ? 5.921 -11.623 -9.006 1.00 83.44 111 LEU A N 1
ATOM 794 C CA . LEU A 1 111 ? 7.269 -12.134 -9.268 1.00 83.44 111 LEU A CA 1
ATOM 795 C C . LEU A 1 111 ? 7.713 -11.895 -10.718 1.00 83.44 111 LEU A C 1
ATOM 797 O O . LEU A 1 111 ? 8.875 -11.565 -10.937 1.00 83.44 111 LEU A O 1
ATOM 801 N N . ALA A 1 112 ? 6.803 -11.969 -11.692 1.00 80.88 112 ALA A N 1
ATOM 802 C CA . ALA A 1 112 ? 7.099 -11.601 -13.075 1.00 80.88 112 ALA A CA 1
ATOM 803 C C . ALA A 1 112 ? 7.375 -10.094 -13.221 1.00 80.88 112 ALA A C 1
ATOM 805 O O . ALA A 1 112 ? 8.308 -9.709 -13.922 1.00 80.88 112 ALA A O 1
ATOM 806 N N . ALA A 1 113 ? 6.648 -9.236 -12.495 1.00 78.44 113 ALA A N 1
ATOM 807 C CA . ALA A 1 113 ? 6.901 -7.789 -12.481 1.00 78.44 113 ALA A CA 1
ATOM 808 C C . ALA A 1 113 ? 8.234 -7.395 -11.819 1.00 78.44 113 ALA A C 1
ATOM 810 O O . ALA A 1 113 ? 8.738 -6.299 -12.052 1.00 78.44 113 ALA A O 1
ATOM 811 N N . MET A 1 114 ? 8.810 -8.278 -11.000 1.00 73.56 114 MET A N 1
ATOM 812 C CA . MET A 1 114 ? 10.140 -8.087 -10.418 1.00 73.56 114 MET A CA 1
ATOM 813 C C . MET A 1 114 ? 11.278 -8.456 -11.377 1.00 73.56 114 MET A C 1
ATOM 815 O O . MET A 1 114 ? 12.409 -8.043 -11.148 1.00 73.56 114 MET A O 1
ATOM 819 N N . ALA A 1 115 ? 11.001 -9.236 -12.426 1.00 69.38 115 ALA A N 1
ATOM 820 C CA . ALA A 1 115 ? 12.010 -9.835 -13.300 1.00 69.38 115 ALA A CA 1
ATOM 821 C C . ALA A 1 115 ? 12.448 -8.942 -14.483 1.00 69.38 115 ALA A C 1
ATOM 823 O O . ALA A 1 115 ? 13.062 -9.444 -15.420 1.00 69.38 115 ALA A O 1
ATOM 824 N N . GLY A 1 116 ? 12.164 -7.636 -14.439 1.00 58.53 116 GLY A N 1
ATOM 825 C CA . GLY A 1 116 ? 12.743 -6.662 -15.379 1.00 58.53 116 GLY A CA 1
ATOM 826 C C . GLY A 1 116 ? 11.877 -6.283 -16.582 1.00 58.53 116 GLY A C 1
ATOM 827 O O . GLY A 1 116 ? 12.376 -5.824 -17.602 1.00 58.53 116 GLY A O 1
ATOM 828 N N . GLU A 1 117 ? 10.556 -6.433 -16.487 1.00 57.69 117 GLU A N 1
ATOM 829 C CA . GLU A 1 117 ? 9.635 -5.807 -17.437 1.00 57.69 117 GLU A CA 1
ATOM 830 C C . GLU A 1 117 ? 8.636 -4.950 -16.665 1.00 57.69 117 GLU A C 1
ATOM 832 O O . GLU A 1 117 ? 8.212 -5.313 -15.570 1.00 57.69 117 GLU A O 1
ATOM 837 N N . SER A 1 118 ? 8.259 -3.797 -17.232 1.00 62.16 118 SER A N 1
ATOM 838 C CA . SER A 1 118 ? 7.316 -2.815 -16.663 1.00 62.16 118 SER A CA 1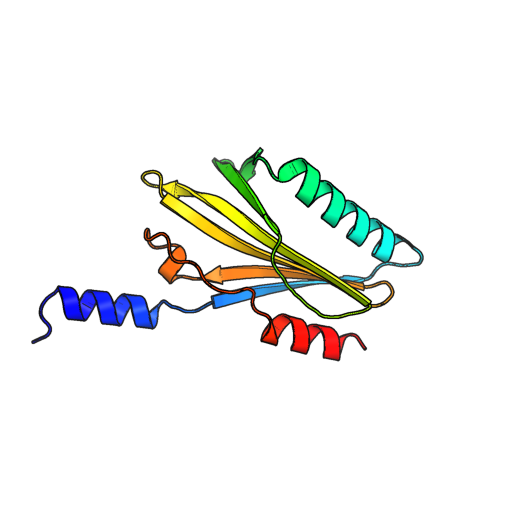
ATOM 839 C C . SER A 1 118 ? 5.875 -3.355 -16.574 1.00 62.16 118 SER A C 1
ATOM 841 O O . SER A 1 118 ? 4.922 -2.744 -17.071 1.00 62.16 118 SER A O 1
ATOM 843 N N . MET A 1 119 ? 5.701 -4.526 -15.969 1.00 71.62 119 MET A N 1
ATOM 844 C CA . MET A 1 119 ? 4.443 -5.225 -15.817 1.00 71.62 119 MET A CA 1
ATOM 845 C C . MET A 1 119 ? 3.639 -4.562 -14.706 1.00 71.62 119 MET A C 1
ATOM 847 O O . MET A 1 119 ? 4.050 -4.466 -13.551 1.00 71.62 119 MET A O 1
ATOM 851 N N . LYS A 1 120 ? 2.443 -4.106 -15.066 1.00 81.00 120 LYS A N 1
ATOM 852 C CA . LYS A 1 120 ? 1.456 -3.634 -14.101 1.00 81.00 120 LYS A CA 1
ATOM 853 C C . LYS A 1 120 ? 0.618 -4.825 -13.665 1.00 81.00 120 LYS A C 1
ATOM 855 O O . LYS A 1 120 ? 0.049 -5.506 -14.506 1.00 81.00 120 LYS A O 1
ATOM 860 N N . PHE A 1 121 ? 0.477 -5.012 -12.361 1.00 90.56 121 PHE A N 1
ATOM 861 C CA . PHE A 1 121 ? -0.488 -5.945 -11.782 1.00 90.56 121 PHE A CA 1
ATOM 862 C C . PHE A 1 121 ? -1.539 -5.163 -10.979 1.00 90.56 121 PHE A C 1
ATOM 864 O O . PHE A 1 121 ? -1.287 -4.003 -10.631 1.00 90.56 121 PHE A O 1
ATOM 871 N N . PRO A 1 122 ? -2.739 -5.712 -10.733 1.00 92.31 122 PRO A N 1
ATOM 872 C CA . PRO A 1 122 ? -3.791 -5.008 -10.006 1.00 92.31 122 PRO A CA 1
ATOM 873 C C . PRO A 1 122 ? -3.554 -5.017 -8.488 1.00 92.31 122 PRO A C 1
ATOM 875 O O . PRO A 1 122 ? -2.767 -5.796 -7.956 1.00 92.31 122 PRO A O 1
ATOM 878 N N . VAL A 1 123 ? -4.270 -4.149 -7.770 1.00 95.44 123 VAL A N 1
ATOM 879 C CA . VAL A 1 123 ? -4.435 -4.269 -6.311 1.00 95.44 123 VAL A CA 1
ATOM 880 C C . VAL A 1 123 ? -5.091 -5.626 -5.992 1.00 95.44 123 VAL A C 1
ATOM 882 O O . VAL A 1 123 ? -6.020 -6.008 -6.709 1.00 95.44 123 VAL A O 1
ATOM 885 N N . PRO A 1 124 ? -4.684 -6.352 -4.928 1.00 95.06 124 PRO A N 1
ATOM 886 C CA . PRO A 1 124 ? -5.250 -7.661 -4.572 1.00 95.06 124 PRO A CA 1
ATOM 887 C C . PRO A 1 124 ? -6.643 -7.532 -3.922 1.00 95.06 124 PRO A C 1
ATOM 889 O O . PRO A 1 124 ? -6.842 -7.867 -2.752 1.00 95.06 124 PRO A O 1
ATOM 892 N N . ALA A 1 125 ? -7.620 -7.008 -4.664 1.00 95.00 125 ALA A N 1
ATOM 893 C CA . ALA A 1 125 ? -8.933 -6.625 -4.141 1.00 95.00 125 ALA A CA 1
ATOM 894 C C . ALA A 1 125 ? -9.676 -7.784 -3.455 1.00 95.00 125 ALA A C 1
ATOM 896 O O . ALA A 1 125 ? -10.315 -7.576 -2.427 1.00 95.00 125 ALA A O 1
ATOM 897 N N . GLU A 1 126 ? -9.552 -9.009 -3.970 1.00 95.12 126 GLU A N 1
ATOM 898 C CA . GLU A 1 126 ? -10.179 -10.193 -3.369 1.00 95.12 126 GLU A CA 1
ATOM 899 C C . GLU A 1 126 ? -9.594 -10.526 -1.991 1.00 95.12 126 GLU A C 1
ATOM 901 O O . GLU A 1 126 ? -10.340 -10.807 -1.053 1.00 95.12 126 GLU A O 1
ATOM 906 N N . VAL A 1 127 ? -8.268 -10.427 -1.836 1.00 96.06 127 VAL A N 1
ATOM 907 C CA . VAL A 1 127 ? -7.578 -10.647 -0.554 1.00 96.06 127 VAL A CA 1
ATOM 908 C C . VAL A 1 127 ? -7.969 -9.564 0.450 1.00 96.06 127 VAL A C 1
ATOM 910 O O . VAL A 1 127 ? -8.267 -9.864 1.609 1.00 96.06 127 VAL A O 1
ATOM 913 N N . VAL A 1 128 ? -8.029 -8.311 -0.005 1.00 96.94 128 VAL A N 1
ATOM 914 C CA . VAL A 1 128 ? -8.467 -7.163 0.800 1.00 96.94 128 VAL A CA 1
ATOM 915 C C . VAL A 1 128 ? -9.906 -7.355 1.280 1.00 96.94 128 VAL A C 1
ATOM 917 O O . VAL A 1 128 ? -10.176 -7.228 2.475 1.00 96.94 128 VAL A O 1
ATOM 920 N N . ALA A 1 129 ? -10.823 -7.725 0.383 1.00 95.62 129 ALA A N 1
ATOM 921 C CA . ALA A 1 129 ? -12.224 -7.969 0.715 1.00 95.62 129 ALA A CA 1
ATOM 922 C C . ALA A 1 129 ? -12.391 -9.155 1.680 1.00 95.62 129 ALA A C 1
ATOM 924 O O . ALA A 1 129 ? -13.151 -9.071 2.649 1.00 95.62 129 ALA A O 1
ATOM 925 N N . ALA A 1 130 ? -11.649 -10.245 1.460 1.00 96.75 130 ALA A N 1
ATOM 926 C CA . ALA A 1 130 ? -11.665 -11.407 2.340 1.00 96.75 130 ALA A CA 1
ATOM 927 C C . ALA A 1 130 ? -11.180 -11.058 3.755 1.00 96.75 130 ALA A C 1
ATOM 929 O O . ALA A 1 130 ? -11.783 -11.497 4.737 1.00 96.75 130 ALA A O 1
ATOM 930 N N . GLN A 1 131 ? -10.125 -10.249 3.873 1.00 97.69 131 GLN A N 1
ATOM 931 C CA . GLN A 1 131 ? -9.614 -9.817 5.170 1.00 97.69 131 GLN A CA 1
ATOM 932 C C . GLN A 1 131 ? -10.545 -8.808 5.852 1.00 97.69 131 GLN A C 1
ATOM 934 O O . GLN A 1 131 ? -10.772 -8.928 7.054 1.00 97.69 131 GLN A O 1
ATOM 939 N N . ALA A 1 132 ? -11.137 -7.870 5.107 1.00 95.94 132 ALA A N 1
ATOM 940 C CA . ALA A 1 132 ? -12.141 -6.950 5.641 1.00 95.94 132 ALA A CA 1
ATOM 941 C C . ALA A 1 132 ? -13.317 -7.712 6.270 1.00 95.94 132 ALA A C 1
ATOM 943 O O . ALA A 1 132 ? -13.687 -7.432 7.405 1.00 95.94 132 ALA A O 1
ATOM 944 N N . LYS A 1 133 ? -13.826 -8.747 5.585 1.00 95.94 133 LYS A N 1
ATOM 945 C CA . LYS A 1 133 ? -14.899 -9.614 6.099 1.00 95.94 133 LYS A CA 1
ATOM 946 C C . LYS A 1 133 ? -14.518 -10.357 7.386 1.00 95.94 133 LYS A C 1
ATOM 948 O O . LYS A 1 133 ? -15.384 -10.646 8.202 1.00 95.94 133 LYS A O 1
ATOM 953 N N . LYS A 1 134 ? -13.241 -10.709 7.571 1.00 96.06 134 LYS A N 1
ATOM 954 C CA . LYS A 1 134 ? -12.768 -11.372 8.801 1.00 96.06 134 LYS A CA 1
ATOM 955 C C . LYS A 1 134 ? -12.699 -10.430 10.002 1.00 96.06 134 LYS A C 1
ATOM 957 O O . LYS A 1 134 ? -12.725 -10.917 11.127 1.00 96.06 134 LYS A O 1
ATOM 962 N N . LEU A 1 135 ? -12.571 -9.124 9.772 1.00 94.12 135 LEU A N 1
ATOM 963 C CA . LEU A 1 135 ? -12.457 -8.122 10.833 1.00 94.12 135 LEU A CA 1
ATOM 964 C C . LEU A 1 135 ? -13.812 -7.639 11.369 1.00 94.12 135 LEU A C 1
ATOM 966 O O . LEU A 1 135 ? -13.822 -6.969 12.395 1.00 94.12 135 LEU A O 1
ATOM 970 N N . GLY A 1 136 ? -14.925 -7.990 10.714 1.00 82.25 136 GLY A N 1
ATOM 971 C CA . GLY A 1 136 ? -16.283 -7.597 11.107 1.00 82.25 136 GLY A CA 1
ATOM 972 C C . GLY A 1 136 ? -16.959 -6.771 10.033 1.00 82.25 136 GLY A C 1
ATOM 973 O O . GLY A 1 136 ? -17.011 -5.533 10.180 1.00 82.25 136 GLY A O 1
#